Protein AF-A0A813QBN3-F1 (afdb_monomer)

Organism: NCBI:txid433720

Secondary structure (DSSP, 8-state):
--S-SS-------TT---HHHHHHHHHHHHHHHHHHHHHHHHHHTT-S-HHHHHHHHHHHHHHHHHHHHHHHHHHGGGTGGG-

pLDDT: mean 72.26, std 14.77, range [41.41, 91.56]

Radius of gyration: 18.42 Å; Cα contacts (8 Å, |Δi|>4): 21; chains: 1; bounding box: 38×35×46 Å

InterPro domains:
  IPR007262 Vps55/LEPROT [PF04133] (14-78)
  IPR007262 Vps55/LEPROT [PTHR12050] (14-78)

Mean predicted aligned error: 12.16 Å

Sequence (83 aa):
MIGRQCTSPSGYGMSDNSPCIDLMWFLTSAIVISAFGLPAVLYRAAIIKIGSMAFVMAANTLIFITVTIYFMTFDSDDSLLSI

Nearest PDB structures (foldseek):
  6o35-assembly1_B-2  TM=8.608E-01  e=1.248E+00  synthetic construct
  6o35-assembly1_A  TM=8.565E-01  e=2.190E+00  synthetic construct

Solvent-accessible surface area (backbone atoms only — not comparable to full-atom values): 5258 Å² total; per-residue (Å²): 137,90,90,78,82,91,77,72,93,74,72,98,60,102,83,68,89,50,74,66,59,57,47,52,55,48,51,52,52,53,52,52,54,51,67,55,49,57,58,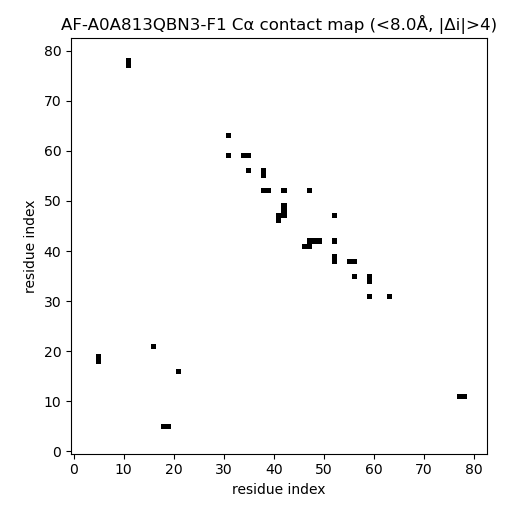56,53,42,47,76,67,66,78,52,60,69,70,63,50,51,51,53,53,50,52,53,52,50,55,56,49,54,53,50,49,48,52,55,60,64,58,44,65,72,62,65,78,75,115

Structure (mmCIF, N/CA/C/O backbone):
data_AF-A0A813QBN3-F1
#
_entry.id   AF-A0A813QBN3-F1
#
loop_
_atom_site.group_PDB
_atom_site.id
_atom_site.type_symbol
_atom_site.label_atom_id
_atom_site.label_alt_id
_atom_site.label_comp_id
_atom_site.label_asym_id
_atom_site.label_entity_id
_atom_site.label_seq_id
_atom_site.pdbx_PDB_ins_code
_atom_site.Cartn_x
_atom_site.Cartn_y
_atom_site.Cartn_z
_atom_site.occupancy
_atom_site.B_iso_or_equiv
_atom_site.auth_seq_id
_atom_site.auth_comp_id
_atom_site.auth_asym_id
_atom_site.auth_atom_id
_atom_site.pdbx_PDB_model_num
ATOM 1 N N . MET A 1 1 ? 0.609 -25.260 -25.935 1.00 48.72 1 MET A N 1
ATOM 2 C CA . MET A 1 1 ? 0.551 -23.780 -25.932 1.00 48.72 1 MET A CA 1
ATOM 3 C C . MET A 1 1 ? 0.400 -23.340 -24.485 1.00 48.72 1 MET A C 1
ATOM 5 O O . MET A 1 1 ? -0.263 -24.074 -23.770 1.00 48.72 1 MET A O 1
ATOM 9 N N . ILE A 1 2 ? 0.983 -22.197 -24.094 1.00 62.69 2 ILE A N 1
ATOM 10 C CA . ILE A 1 2 ? 1.064 -21.607 -22.732 1.00 62.69 2 ILE A CA 1
ATOM 11 C C . ILE A 1 2 ? 2.414 -21.882 -22.055 1.00 62.69 2 ILE A C 1
ATOM 13 O O . ILE A 1 2 ? 2.700 -23.006 -21.657 1.00 62.69 2 ILE A O 1
ATOM 17 N N . GLY A 1 3 ? 3.246 -20.840 -21.915 1.00 57.72 3 GLY A N 1
ATOM 18 C CA . GLY A 1 3 ? 4.321 -20.888 -20.923 1.00 57.72 3 GLY A CA 1
ATOM 19 C C . GLY A 1 3 ? 5.421 -19.825 -20.956 1.00 57.72 3 GLY A C 1
ATOM 20 O O . GLY A 1 3 ? 5.929 -19.516 -19.887 1.00 57.72 3 GLY A O 1
ATOM 21 N N . ARG A 1 4 ? 5.859 -19.276 -22.103 1.00 53.03 4 ARG A N 1
ATOM 22 C CA . ARG A 1 4 ? 7.136 -18.514 -22.118 1.00 53.03 4 ARG A CA 1
ATOM 23 C C . ARG A 1 4 ? 7.240 -17.349 -23.111 1.00 53.03 4 ARG A C 1
ATOM 25 O O . 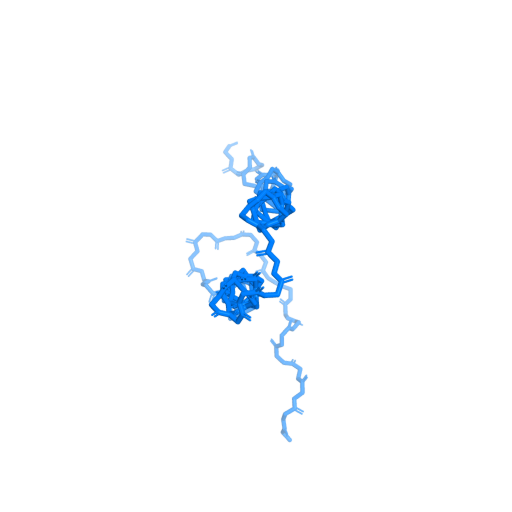ARG A 1 4 ? 8.203 -17.278 -23.860 1.00 53.03 4 ARG A O 1
ATOM 32 N N . GLN A 1 5 ? 6.298 -16.409 -23.101 1.00 53.47 5 GLN A N 1
ATOM 33 C CA . GLN A 1 5 ? 6.484 -15.134 -23.825 1.00 53.47 5 GLN 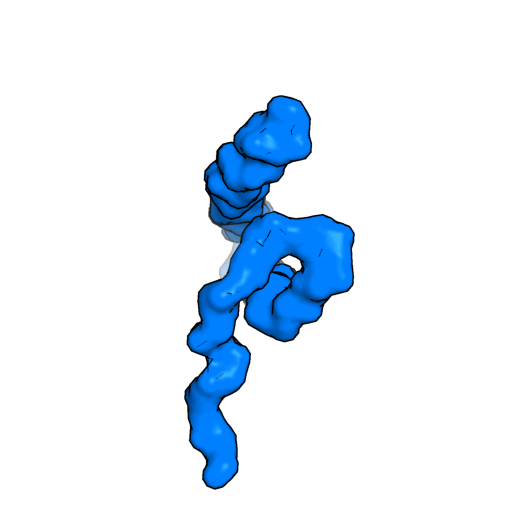A CA 1
ATOM 34 C C . GLN A 1 5 ? 6.957 -13.971 -22.937 1.00 53.47 5 GLN A C 1
ATOM 36 O O . GLN A 1 5 ? 7.275 -12.911 -23.453 1.00 53.47 5 GLN A O 1
ATOM 41 N N . CYS A 1 6 ? 7.106 -14.167 -21.625 1.00 53.03 6 CYS A N 1
ATOM 42 C CA . CYS A 1 6 ? 7.523 -13.098 -20.707 1.00 53.03 6 CYS A CA 1
ATOM 43 C C . CYS A 1 6 ? 9.052 -12.982 -20.518 1.00 53.03 6 CYS A C 1
ATOM 45 O O . CYS A 1 6 ? 9.503 -12.344 -19.576 1.00 53.03 6 CYS A O 1
ATOM 47 N N . THR A 1 7 ? 9.866 -13.618 -21.369 1.00 55.69 7 THR A N 1
ATOM 48 C CA . THR A 1 7 ? 11.337 -13.505 -21.330 1.00 55.69 7 THR A CA 1
ATOM 49 C C . THR A 1 7 ? 11.893 -13.381 -22.751 1.00 55.69 7 THR A C 1
ATOM 51 O O . THR A 1 7 ? 12.532 -14.281 -23.281 1.00 55.69 7 THR A O 1
ATOM 54 N N . SER A 1 8 ? 11.577 -12.275 -23.426 1.00 49.94 8 SER A N 1
ATOM 55 C CA . SER A 1 8 ? 12.336 -11.867 -24.615 1.00 49.94 8 SER A CA 1
ATOM 56 C C . SER A 1 8 ? 13.206 -10.668 -24.231 1.00 49.94 8 SER A C 1
ATOM 58 O O . SER A 1 8 ? 12.667 -9.710 -23.676 1.00 49.94 8 SER A O 1
ATOM 60 N N . PRO A 1 9 ? 14.531 -10.718 -24.456 1.00 57.47 9 PRO A N 1
ATOM 61 C CA . PRO A 1 9 ? 15.428 -9.616 -24.160 1.00 57.47 9 PRO A CA 1
ATOM 62 C C . PRO A 1 9 ? 15.404 -8.655 -25.348 1.00 57.47 9 PRO A C 1
ATOM 64 O O . PRO A 1 9 ? 15.931 -8.972 -26.412 1.00 57.47 9 PRO A O 1
ATOM 67 N N . SER A 1 10 ? 14.794 -7.486 -25.203 1.00 47.78 10 SER A N 1
ATOM 68 C CA . SER A 1 10 ? 14.941 -6.439 -26.213 1.00 47.78 10 SER A CA 1
ATOM 69 C C . SER A 1 10 ? 14.729 -5.064 -25.606 1.00 47.78 10 SER A C 1
ATOM 71 O O . SER A 1 10 ? 13.600 -4.615 -25.470 1.00 47.78 10 SER A O 1
ATOM 73 N N . GLY A 1 11 ? 15.862 -4.434 -25.294 1.00 43.16 11 GLY A N 1
ATOM 74 C CA . GLY A 1 11 ? 16.114 -3.031 -25.598 1.00 43.16 11 GLY A CA 1
ATOM 75 C C . GLY A 1 11 ? 15.329 -2.000 -24.800 1.00 43.16 11 GLY A C 1
ATOM 76 O O . GLY A 1 11 ? 14.167 -1.734 -25.079 1.00 43.16 11 GLY A O 1
ATOM 77 N N . TYR A 1 12 ? 16.052 -1.316 -23.917 1.00 54.16 12 TYR A N 1
ATOM 78 C CA . TYR A 1 12 ? 15.813 0.081 -23.572 1.00 54.16 12 TYR A CA 1
ATOM 79 C C . TYR A 1 12 ? 15.494 0.899 -24.837 1.00 54.16 12 TYR A C 1
ATOM 81 O O . TYR A 1 12 ? 16.364 1.132 -25.674 1.00 54.16 12 TYR A O 1
ATOM 89 N N . GLY A 1 13 ? 14.226 1.279 -25.011 1.00 41.41 13 GLY A N 1
ATOM 90 C CA . GLY A 1 13 ? 13.745 2.007 -26.182 1.00 41.41 13 GLY A CA 1
ATOM 91 C C . GLY A 1 13 ? 12.304 2.481 -25.992 1.00 41.41 13 GLY A C 1
ATOM 92 O O . GLY A 1 13 ? 11.377 1.686 -25.890 1.00 41.41 13 GLY A O 1
ATOM 93 N N . MET A 1 14 ? 12.136 3.799 -25.950 1.00 49.62 14 MET A N 1
ATOM 94 C CA . MET A 1 14 ? 10.958 4.599 -25.579 1.00 49.62 14 MET A CA 1
ATOM 95 C C . MET A 1 14 ? 9.674 4.411 -26.442 1.00 49.62 14 MET A C 1
ATOM 97 O O . MET A 1 14 ? 9.004 5.402 -26.730 1.00 49.62 14 MET A O 1
ATOM 101 N N . SER A 1 15 ? 9.290 3.213 -26.919 1.00 48.66 15 SER A N 1
ATOM 102 C CA . SER A 1 15 ? 8.054 3.038 -27.733 1.00 48.66 15 SER A CA 1
ATOM 103 C C . SER A 1 15 ? 7.393 1.642 -27.789 1.00 48.66 15 SER A C 1
ATOM 105 O O . SER A 1 15 ? 6.478 1.465 -28.588 1.00 48.66 15 SER A O 1
ATOM 107 N N . ASP A 1 16 ? 7.741 0.674 -26.935 1.00 47.53 16 ASP A N 1
ATOM 108 C CA . ASP A 1 16 ? 7.032 -0.622 -26.866 1.00 47.53 16 ASP A CA 1
ATOM 109 C C . ASP A 1 16 ? 6.700 -0.949 -25.394 1.00 47.53 16 ASP A C 1
ATOM 111 O O . ASP A 1 16 ? 7.570 -1.357 -24.623 1.00 47.53 16 ASP A O 1
ATOM 115 N N . ASN A 1 17 ? 5.461 -0.690 -24.950 1.00 51.22 17 ASN A N 1
ATOM 116 C CA . ASN A 1 17 ? 5.026 -1.023 -23.584 1.00 51.22 17 ASN A CA 1
ATOM 117 C C . ASN A 1 17 ? 4.970 -2.547 -23.448 1.00 51.22 17 ASN A C 1
ATOM 119 O O . ASN A 1 17 ? 3.997 -3.197 -23.835 1.00 51.22 17 ASN A O 1
ATOM 123 N N . SER A 1 18 ? 6.058 -3.133 -22.951 1.00 60.22 18 SER A N 1
ATOM 124 C CA . SER A 1 18 ? 6.137 -4.573 -22.757 1.00 60.22 18 SER A CA 1
ATOM 125 C C . SER A 1 18 ? 5.090 -5.017 -21.719 1.00 60.22 18 SER A C 1
ATOM 127 O O . SER A 1 18 ? 5.021 -4.456 -20.628 1.00 60.22 18 SER A O 1
ATOM 129 N N . PRO A 1 19 ? 4.296 -6.070 -21.975 1.00 67.81 19 PRO A N 1
ATOM 130 C CA . PRO A 1 19 ? 3.232 -6.502 -21.058 1.00 67.81 19 PRO A CA 1
ATOM 131 C C . PRO A 1 19 ? 3.747 -6.890 -19.659 1.00 67.81 19 PRO A C 1
ATOM 133 O O . PRO A 1 19 ? 2.973 -6.975 -18.708 1.00 67.81 19 PRO A O 1
ATOM 136 N N . CYS A 1 20 ? 5.055 -7.124 -19.516 1.00 69.88 20 CYS A N 1
ATOM 137 C CA . CYS A 1 20 ? 5.708 -7.329 -18.229 1.00 69.88 20 CYS A CA 1
ATOM 138 C C . CYS A 1 20 ? 5.788 -6.054 -17.379 1.00 69.88 20 CYS A C 1
ATOM 140 O O . CYS A 1 20 ? 5.553 -6.154 -16.175 1.00 69.88 20 CYS A O 1
ATOM 142 N N . ILE A 1 21 ? 6.084 -4.886 -17.965 1.00 72.38 21 ILE A N 1
ATOM 143 C CA . ILE A 1 21 ? 6.196 -3.632 -17.202 1.00 72.38 21 ILE A CA 1
ATOM 144 C C . ILE A 1 21 ? 4.817 -3.183 -16.702 1.00 72.38 21 ILE A C 1
ATOM 146 O O . ILE A 1 21 ? 4.655 -2.858 -15.525 1.00 72.38 21 ILE A O 1
ATOM 150 N N . ASP A 1 22 ? 3.794 -3.286 -17.555 1.00 79.19 22 ASP A N 1
ATOM 151 C CA . ASP A 1 22 ? 2.413 -2.946 -17.199 1.00 79.19 22 ASP A CA 1
ATOM 152 C C . ASP A 1 22 ? 1.877 -3.867 -16.091 1.00 79.19 22 ASP A C 1
ATOM 154 O O . ASP A 1 22 ? 1.188 -3.421 -15.169 1.00 79.19 22 ASP A O 1
ATOM 158 N N . LEU A 1 23 ? 2.253 -5.153 -16.118 1.00 81.88 23 LEU A N 1
ATOM 159 C CA . LEU A 1 23 ? 1.906 -6.108 -15.066 1.00 81.88 23 LEU A CA 1
ATOM 160 C C . LEU A 1 23 ? 2.589 -5.778 -13.731 1.00 81.88 23 LEU A C 1
ATOM 162 O O . LEU A 1 23 ? 1.959 -5.920 -12.684 1.00 81.88 23 LEU A O 1
ATOM 166 N N . MET A 1 24 ? 3.852 -5.343 -13.741 1.00 79.38 24 MET A N 1
ATOM 167 C CA . MET A 1 24 ? 4.580 -4.966 -12.521 1.00 79.38 24 MET A CA 1
ATOM 168 C C . MET A 1 24 ? 3.946 -3.745 -11.846 1.00 79.38 24 MET A C 1
ATOM 170 O O . MET A 1 24 ? 3.758 -3.745 -10.624 1.00 79.38 24 MET A O 1
ATOM 174 N N . TRP A 1 25 ? 3.532 -2.746 -12.629 1.00 79.06 25 TRP A N 1
ATOM 175 C CA . TRP A 1 25 ? 2.789 -1.591 -12.122 1.00 79.06 25 TRP A CA 1
ATOM 176 C C . TRP A 1 25 ? 1.411 -1.978 -11.584 1.00 79.06 25 TRP A C 1
ATOM 178 O O . TRP A 1 25 ? 1.036 -1.569 -10.480 1.00 79.06 25 TRP A O 1
ATOM 188 N N . PHE A 1 26 ? 0.682 -2.834 -12.306 1.00 85.56 26 PHE A N 1
ATOM 189 C CA . PHE A 1 26 ? -0.613 -3.334 -11.854 1.00 85.56 26 PHE A CA 1
ATOM 190 C C . PHE A 1 26 ? -0.496 -4.115 -10.542 1.00 85.56 26 PHE A C 1
ATOM 192 O O . PHE A 1 26 ? -1.219 -3.835 -9.586 1.00 85.56 26 PHE A O 1
ATOM 199 N N . LEU A 1 27 ? 0.459 -5.040 -10.453 1.00 86.06 27 LEU A N 1
ATOM 200 C CA . LEU A 1 27 ? 0.697 -5.845 -9.260 1.00 86.06 27 LEU A CA 1
ATOM 201 C C . LEU A 1 27 ? 1.079 -4.973 -8.060 1.00 86.06 27 LEU A C 1
ATOM 203 O O . LEU A 1 27 ? 0.529 -5.156 -6.976 1.00 86.06 27 LEU A O 1
ATOM 207 N N . THR A 1 28 ? 1.960 -3.989 -8.253 1.00 85.62 28 THR A N 1
ATOM 208 C CA . THR A 1 28 ? 2.352 -3.054 -7.188 1.00 85.62 28 THR A CA 1
ATOM 209 C C . THR A 1 28 ? 1.135 -2.288 -6.673 1.00 85.62 28 THR A C 1
ATOM 211 O O . THR A 1 28 ? 0.897 -2.252 -5.466 1.00 85.62 28 THR A O 1
ATOM 214 N N . SER A 1 29 ? 0.291 -1.769 -7.571 1.00 87.12 29 SER A N 1
ATOM 215 C CA . SER A 1 29 ? -0.942 -1.069 -7.186 1.00 87.12 29 SER A CA 1
ATOM 216 C C . SER A 1 29 ? -1.960 -1.981 -6.480 1.00 87.12 29 SER A C 1
ATOM 218 O O . SER A 1 29 ? -2.577 -1.573 -5.495 1.00 87.12 29 SER A O 1
ATOM 220 N N . ALA A 1 30 ? -2.089 -3.244 -6.900 1.00 88.00 30 ALA A N 1
ATOM 221 C CA . ALA A 1 30 ? -2.981 -4.220 -6.277 1.00 88.00 30 ALA A CA 1
ATOM 222 C C . ALA A 1 30 ? -2.530 -4.596 -4.854 1.00 88.00 30 ALA A C 1
ATOM 224 O O . ALA A 1 30 ? -3.360 -4.725 -3.946 1.00 88.00 30 ALA A O 1
ATOM 225 N N . ILE A 1 31 ? -1.217 -4.728 -4.635 1.00 86.69 31 ILE A N 1
ATOM 226 C CA . ILE A 1 31 ? -0.639 -4.990 -3.310 1.00 86.69 31 ILE A CA 1
ATOM 227 C C . ILE A 1 31 ? -0.828 -3.768 -2.398 1.00 86.69 31 ILE A C 1
ATOM 229 O O . ILE A 1 31 ? -1.246 -3.935 -1.251 1.00 86.69 31 ILE A O 1
ATOM 233 N N . VAL A 1 32 ? -0.610 -2.550 -2.914 1.00 86.81 32 VAL A N 1
ATOM 234 C CA . VAL A 1 32 ? -0.881 -1.287 -2.204 1.00 86.81 32 VAL A CA 1
ATOM 235 C C . VAL A 1 32 ? -2.330 -1.275 -1.712 1.00 86.81 32 VAL A C 1
ATOM 237 O O . VAL A 1 32 ? -2.572 -1.207 -0.509 1.00 86.81 32 VAL A O 1
ATOM 240 N N . ILE A 1 33 ? -3.302 -1.443 -2.613 1.00 87.19 33 ILE A N 1
ATOM 241 C CA . ILE A 1 33 ? -4.737 -1.410 -2.283 1.00 87.19 33 ILE A CA 1
ATOM 242 C C . ILE A 1 33 ? -5.102 -2.469 -1.227 1.00 87.19 33 ILE A C 1
ATOM 244 O O . ILE A 1 33 ? -5.852 -2.187 -0.290 1.00 87.19 33 ILE A O 1
ATOM 248 N N . SER A 1 34 ? -4.524 -3.668 -1.323 1.00 86.75 34 SER A N 1
ATOM 249 C CA . SER A 1 34 ? -4.771 -4.765 -0.376 1.00 86.75 34 SER A CA 1
ATOM 250 C C . SER A 1 34 ? -4.244 -4.460 1.032 1.00 86.75 34 SER A C 1
ATOM 252 O O . SER A 1 34 ? -4.913 -4.746 2.029 1.00 86.75 34 SER A O 1
ATOM 254 N N . ALA A 1 35 ? -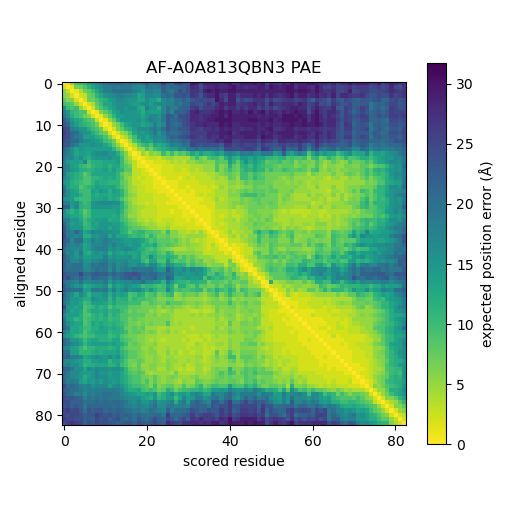3.075 -3.823 1.126 1.00 84.38 35 ALA A N 1
ATOM 255 C CA . ALA A 1 35 ? -2.456 -3.436 2.390 1.00 84.38 35 ALA A CA 1
ATOM 256 C C . ALA A 1 35 ? -3.234 -2.327 3.128 1.00 84.38 35 ALA A C 1
ATOM 258 O O . ALA A 1 35 ? -3.181 -2.254 4.358 1.00 84.38 35 ALA A O 1
ATOM 259 N N . PHE A 1 36 ? -3.987 -1.490 2.405 1.00 82.44 36 PHE A N 1
ATOM 260 C CA . PHE A 1 36 ? -4.890 -0.490 2.992 1.00 82.44 36 PHE A CA 1
ATOM 261 C C . PHE A 1 36 ? -6.274 -1.055 3.347 1.00 82.44 36 PHE A C 1
ATOM 263 O O . PHE A 1 36 ? -6.910 -0.575 4.288 1.00 82.44 36 PHE A O 1
ATOM 270 N N . GLY A 1 37 ? -6.730 -2.101 2.651 1.00 79.75 37 GLY A N 1
ATOM 271 C CA . GLY A 1 37 ? -8.041 -2.714 2.881 1.00 79.75 37 GLY A CA 1
ATOM 272 C C . GLY A 1 37 ? -8.176 -3.390 4.249 1.00 79.75 37 GLY A C 1
ATOM 273 O O . GLY A 1 37 ? -9.159 -3.173 4.958 1.00 79.75 37 GLY A O 1
ATOM 274 N N . LEU A 1 38 ? -7.178 -4.174 4.664 1.00 77.00 38 LEU A N 1
ATOM 275 C CA . LEU A 1 38 ? -7.251 -4.959 5.906 1.00 77.00 38 LEU A CA 1
ATOM 276 C C . LEU A 1 38 ? -7.301 -4.089 7.187 1.00 77.00 38 LEU A C 1
ATOM 278 O O . LEU A 1 38 ? -8.166 -4.326 8.037 1.00 77.00 38 LEU A O 1
ATOM 282 N N . PRO A 1 39 ? -6.455 -3.051 7.349 1.00 76.94 39 PRO A N 1
ATOM 283 C CA . PRO A 1 39 ? -6.476 -2.200 8.542 1.00 76.94 39 PRO A CA 1
ATOM 284 C C . PRO A 1 39 ? -7.727 -1.314 8.613 1.00 76.94 39 PRO A C 1
ATOM 286 O O . PRO A 1 39 ? -8.232 -1.050 9.705 1.00 76.94 39 PRO A O 1
ATOM 289 N N . ALA A 1 40 ? -8.272 -0.904 7.460 1.00 76.50 40 ALA A N 1
ATOM 290 C CA . ALA A 1 40 ? -9.532 -0.164 7.379 1.00 76.50 40 ALA A CA 1
ATOM 291 C C . ALA A 1 40 ? -10.729 -0.985 7.893 1.00 76.50 40 ALA A C 1
ATOM 293 O O . ALA A 1 40 ? -11.587 -0.459 8.607 1.00 76.50 40 ALA A O 1
ATOM 294 N N . VAL A 1 41 ? -10.772 -2.286 7.586 1.00 76.19 41 VAL A N 1
ATOM 295 C CA . VAL A 1 41 ? -11.834 -3.193 8.055 1.00 76.19 41 VAL A CA 1
ATOM 296 C C . VAL A 1 41 ? -11.710 -3.477 9.557 1.00 76.19 41 VAL A C 1
ATOM 298 O O . VAL A 1 41 ? -12.712 -3.451 10.272 1.00 76.19 41 VAL A O 1
ATOM 301 N N . LEU A 1 42 ? -10.490 -3.672 10.066 1.00 70.38 42 LEU A N 1
ATOM 302 C CA . LEU A 1 42 ? -10.237 -3.900 11.496 1.00 70.38 42 LEU A CA 1
ATOM 303 C C . LEU A 1 42 ? -10.602 -2.695 12.378 1.00 70.38 42 LEU A C 1
ATOM 305 O O . LEU A 1 42 ? -11.068 -2.885 13.503 1.00 70.38 42 LEU A O 1
ATOM 309 N N . TYR A 1 43 ? -10.450 -1.466 11.869 1.00 71.81 43 TYR A N 1
ATOM 310 C CA . TYR A 1 43 ? -10.917 -0.262 12.564 1.00 71.81 43 TYR A CA 1
ATOM 311 C C . TYR A 1 43 ? -12.445 -0.212 12.671 1.00 71.81 43 TYR A C 1
ATOM 313 O O . TYR A 1 43 ? -12.974 0.077 13.744 1.00 71.81 43 TYR A O 1
ATOM 321 N N . ARG A 1 44 ? -13.171 -0.577 11.602 1.00 71.12 44 ARG A N 1
ATOM 322 C CA . ARG A 1 44 ? -14.639 -0.715 11.665 1.00 71.12 44 ARG A CA 1
ATOM 323 C C . ARG A 1 44 ? -15.095 -1.785 12.653 1.00 71.12 44 ARG A C 1
ATOM 325 O O . ARG A 1 44 ? -16.157 -1.632 13.243 1.00 71.12 44 ARG A O 1
ATOM 332 N N . ALA A 1 45 ? -14.313 -2.845 12.837 1.00 77.50 45 ALA A N 1
ATOM 333 C CA . ALA A 1 45 ? -14.608 -3.904 13.796 1.00 77.50 45 ALA A CA 1
ATOM 334 C C . ALA A 1 45 ? -14.304 -3.515 15.262 1.00 77.50 45 ALA A C 1
ATOM 336 O O . ALA A 1 45 ? -14.473 -4.344 16.151 1.00 77.50 45 ALA A O 1
ATOM 337 N N . ALA A 1 46 ? -13.855 -2.277 15.528 1.00 66.50 46 ALA A N 1
ATOM 338 C CA . ALA A 1 46 ? -13.521 -1.745 16.856 1.00 66.50 46 ALA A CA 1
ATOM 339 C C . ALA A 1 46 ? -12.480 -2.567 17.651 1.00 66.50 46 ALA A C 1
ATOM 341 O O . ALA A 1 46 ? -12.344 -2.399 18.862 1.00 66.50 46 ALA A O 1
ATOM 342 N N . ILE A 1 47 ? -11.704 -3.420 16.972 1.00 69.25 47 ILE A N 1
ATOM 343 C CA . ILE A 1 47 ? -10.695 -4.297 17.589 1.00 69.25 47 ILE A CA 1
ATOM 344 C C . ILE A 1 47 ? -9.440 -3.505 18.002 1.00 69.25 47 ILE A C 1
ATOM 346 O O . ILE A 1 47 ? -8.693 -3.922 18.884 1.00 69.25 47 ILE A O 1
ATOM 350 N N . ILE A 1 48 ? -9.185 -2.357 17.360 1.00 66.06 48 ILE A N 1
ATOM 3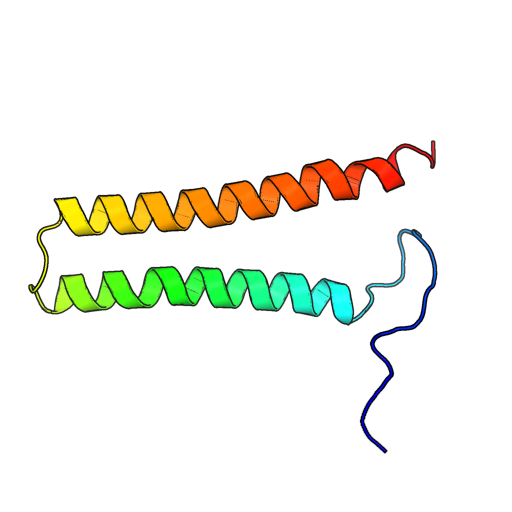51 C CA . ILE A 1 48 ? -7.908 -1.637 17.421 1.00 66.06 48 ILE A CA 1
ATOM 352 C C . ILE A 1 48 ? -8.148 -0.124 17.603 1.00 66.06 48 ILE A C 1
ATOM 354 O O . ILE A 1 48 ? -8.952 0.477 16.892 1.00 66.06 48 ILE A O 1
ATOM 358 N N . LYS A 1 49 ? -7.424 0.521 18.534 1.00 77.44 49 LYS A N 1
ATOM 359 C CA . LYS A 1 49 ? -7.440 1.989 18.719 1.00 77.44 49 LYS A CA 1
ATOM 360 C C . LYS A 1 49 ? -6.852 2.711 17.500 1.00 77.44 49 LYS A C 1
ATOM 362 O O . LYS A 1 49 ? -5.952 2.204 16.832 1.00 77.44 49 LYS A O 1
ATOM 367 N N . ILE A 1 50 ? -7.284 3.953 17.274 1.00 78.69 50 ILE A N 1
ATOM 368 C CA . ILE A 1 50 ? -6.849 4.760 16.120 1.00 78.69 50 ILE A CA 1
ATOM 369 C C . ILE A 1 50 ? -5.325 4.967 16.048 1.00 78.69 50 ILE A C 1
ATOM 371 O O . ILE A 1 50 ? -4.775 5.073 14.957 1.00 78.69 50 ILE A O 1
ATOM 375 N N . GLY A 1 51 ? -4.626 4.940 17.190 1.00 78.88 51 GLY A N 1
ATOM 376 C CA . GLY A 1 51 ? -3.166 5.086 17.247 1.00 78.88 51 GLY A CA 1
ATOM 377 C C . GLY A 1 51 ? -2.408 3.959 16.537 1.00 78.88 51 GLY A C 1
ATOM 378 O O . GLY A 1 51 ? -1.510 4.218 15.742 1.00 78.88 51 GLY A O 1
ATOM 379 N N . SER A 1 52 ? -2.803 2.705 16.755 1.00 80.94 52 SER A N 1
ATOM 380 C CA . SER A 1 52 ? -2.207 1.546 16.074 1.00 80.94 52 SER A CA 1
ATOM 381 C C . SER A 1 52 ? -2.637 1.443 14.613 1.00 80.94 52 SER A C 1
ATOM 383 O O . SER A 1 52 ? -1.845 1.023 13.776 1.00 80.94 52 SER A O 1
ATOM 385 N N . MET A 1 53 ? -3.853 1.888 14.278 1.00 81.62 53 MET A N 1
ATOM 386 C CA . MET A 1 53 ? -4.285 1.981 12.882 1.00 81.62 53 MET A CA 1
ATOM 387 C C . MET A 1 53 ? -3.415 2.976 12.101 1.00 81.62 53 MET A C 1
ATOM 389 O O . MET A 1 53 ? -2.935 2.650 11.018 1.00 81.62 53 MET A O 1
ATOM 393 N N . ALA A 1 54 ? -3.170 4.162 12.666 1.00 82.12 54 ALA A N 1
ATOM 394 C CA . ALA A 1 54 ? -2.372 5.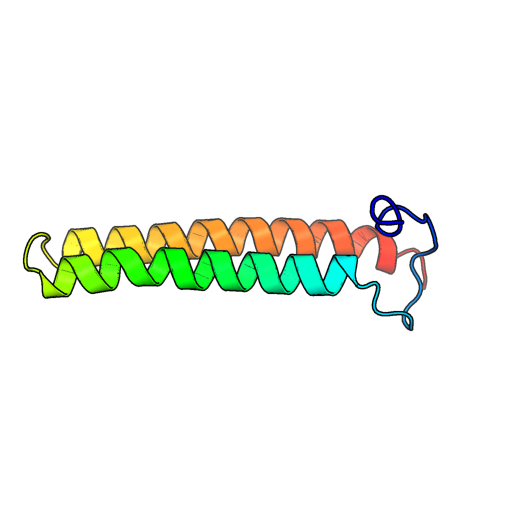201 12.022 1.00 82.12 54 ALA A CA 1
ATOM 395 C C . ALA A 1 54 ? -0.927 4.746 11.769 1.00 82.12 54 ALA A C 1
ATOM 397 O O . ALA A 1 54 ? -0.390 4.994 10.691 1.00 82.12 54 ALA A O 1
ATOM 398 N N . PHE A 1 55 ? -0.320 4.025 12.718 1.00 82.56 55 PHE A N 1
ATOM 399 C CA . PHE A 1 55 ? 1.041 3.515 12.552 1.00 82.56 55 PHE A CA 1
ATOM 400 C C . PHE A 1 55 ? 1.138 2.446 11.454 1.00 82.56 55 PHE A C 1
ATOM 402 O O . PHE A 1 55 ? 2.070 2.476 10.658 1.00 82.56 55 PHE A O 1
ATOM 409 N N . VAL A 1 56 ? 0.153 1.544 11.350 1.00 87.38 56 VAL A N 1
ATOM 410 C CA . VAL A 1 56 ? 0.112 0.522 10.285 1.00 87.38 56 VAL A CA 1
ATOM 411 C C . VAL A 1 56 ? -0.104 1.157 8.910 1.00 87.38 56 VAL A C 1
ATOM 413 O O . VAL A 1 56 ? 0.545 0.758 7.946 1.00 87.38 56 VAL A O 1
ATOM 416 N N . MET A 1 57 ? -0.958 2.181 8.811 1.00 85.56 57 MET A N 1
ATOM 417 C CA . MET A 1 57 ? -1.133 2.936 7.565 1.00 85.56 57 MET A CA 1
ATOM 418 C C . MET A 1 57 ? 0.156 3.657 7.159 1.00 85.56 57 MET A C 1
ATOM 420 O O . MET A 1 57 ? 0.555 3.587 6.000 1.00 85.56 57 MET A O 1
ATOM 424 N N . ALA A 1 58 ? 0.838 4.302 8.110 1.00 88.94 58 ALA A N 1
ATOM 425 C CA . ALA A 1 58 ? 2.103 4.984 7.855 1.00 88.94 58 ALA A CA 1
ATOM 426 C C . ALA A 1 58 ? 3.217 4.007 7.444 1.00 88.94 58 ALA A C 1
ATOM 428 O O . ALA A 1 58 ? 3.927 4.269 6.476 1.00 88.94 58 ALA A O 1
ATOM 429 N N . ALA A 1 59 ? 3.341 2.868 8.134 1.00 88.94 59 ALA A N 1
ATOM 430 C CA . ALA A 1 59 ? 4.334 1.841 7.830 1.00 88.94 59 ALA A CA 1
A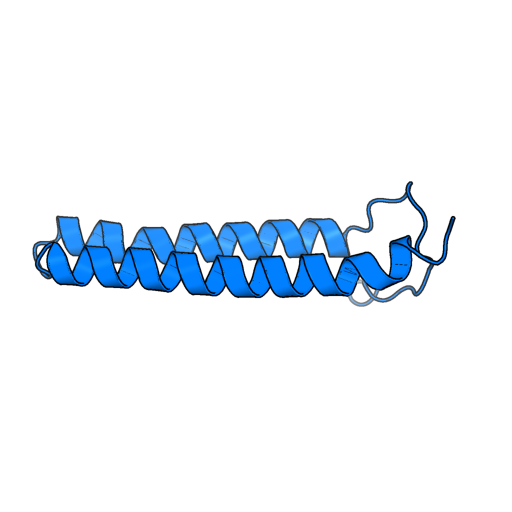TOM 431 C C . ALA A 1 59 ? 4.108 1.215 6.446 1.00 88.94 59 ALA A C 1
ATOM 433 O O . ALA A 1 59 ? 5.059 1.098 5.675 1.00 88.94 59 ALA A O 1
ATOM 434 N N . ASN A 1 60 ? 2.857 0.886 6.097 1.00 88.75 60 ASN A N 1
ATOM 435 C CA . ASN A 1 60 ? 2.530 0.375 4.765 1.00 88.75 60 ASN A CA 1
ATOM 436 C C . ASN A 1 60 ? 2.885 1.404 3.684 1.00 88.75 60 ASN A C 1
ATOM 438 O O . ASN A 1 60 ? 3.588 1.057 2.740 1.00 88.75 60 ASN A O 1
ATOM 442 N N . THR A 1 61 ?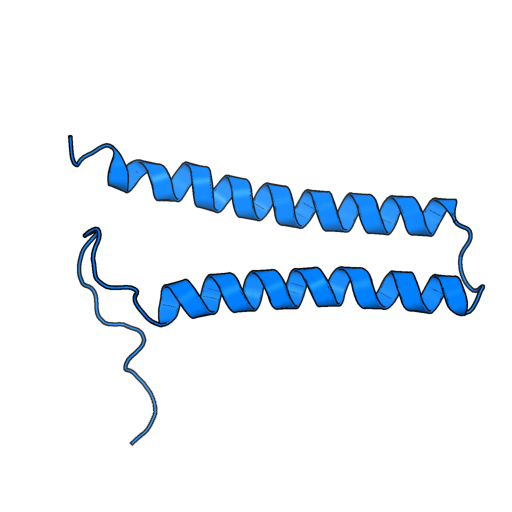 2.503 2.676 3.851 1.00 88.06 61 THR A N 1
ATOM 443 C CA . THR A 1 61 ? 2.880 3.757 2.921 1.00 88.06 61 THR A CA 1
ATOM 444 C C . THR A 1 61 ? 4.395 3.861 2.736 1.00 88.06 61 THR A C 1
ATOM 446 O O . THR A 1 61 ? 4.872 3.924 1.605 1.00 88.06 61 THR A O 1
ATOM 449 N N . LEU A 1 62 ? 5.164 3.849 3.828 1.00 91.31 62 LEU A N 1
ATOM 450 C CA . LEU A 1 62 ? 6.620 3.997 3.784 1.00 91.31 62 LEU A CA 1
ATOM 451 C C . LEU A 1 62 ? 7.294 2.870 2.995 1.00 91.31 62 LEU A C 1
ATOM 453 O O . LEU A 1 62 ? 8.144 3.143 2.151 1.00 91.31 62 LEU A O 1
ATOM 457 N N . ILE A 1 63 ? 6.888 1.620 3.223 1.00 91.12 63 ILE A N 1
ATOM 458 C CA . ILE A 1 63 ? 7.474 0.459 2.542 1.00 91.12 63 ILE A CA 1
ATOM 459 C C . ILE A 1 63 ? 7.233 0.551 1.029 1.00 91.12 63 ILE A C 1
ATOM 461 O O . ILE A 1 63 ? 8.183 0.435 0.254 1.00 91.12 63 ILE A O 1
ATOM 465 N N . PHE A 1 64 ? 6.006 0.858 0.591 1.00 86.50 64 PHE A N 1
ATOM 466 C CA . PHE A 1 64 ? 5.712 1.018 -0.840 1.00 86.50 64 PHE A CA 1
ATOM 467 C C . PHE A 1 64 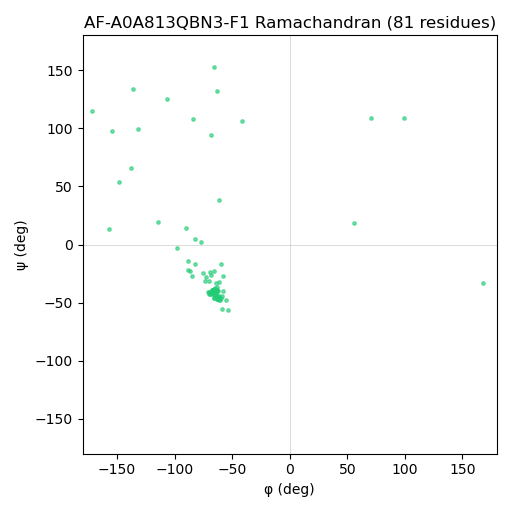? 6.472 2.182 -1.480 1.00 86.50 64 PHE A C 1
ATOM 469 O O . PHE A 1 64 ? 6.965 2.045 -2.600 1.00 86.50 64 PHE A O 1
ATOM 476 N N . ILE A 1 65 ? 6.618 3.304 -0.769 1.00 90.50 65 ILE A N 1
ATOM 477 C CA . ILE A 1 65 ? 7.399 4.449 -1.248 1.00 90.50 65 ILE A CA 1
ATOM 478 C C . ILE A 1 65 ? 8.866 4.057 -1.422 1.00 90.50 65 ILE A C 1
ATOM 480 O O . ILE A 1 65 ? 9.439 4.327 -2.471 1.00 90.50 65 ILE A O 1
ATOM 484 N N . THR A 1 66 ? 9.471 3.382 -0.442 1.00 91.56 66 THR A N 1
ATOM 485 C CA . THR A 1 66 ? 10.890 2.998 -0.531 1.00 91.56 66 THR A CA 1
ATOM 486 C C . THR A 1 66 ? 11.169 2.037 -1.684 1.00 91.56 66 THR A C 1
ATOM 488 O O . THR A 1 66 ? 12.161 2.208 -2.387 1.00 91.56 66 THR A O 1
ATOM 491 N N . VAL A 1 67 ? 10.269 1.086 -1.943 1.00 88.94 67 VAL A N 1
ATOM 492 C CA . VAL A 1 67 ? 10.384 0.168 -3.084 1.00 88.94 67 VAL A CA 1
ATOM 493 C C . VAL A 1 67 ? 10.202 0.911 -4.413 1.00 88.94 67 VAL A C 1
ATOM 495 O O . VAL A 1 67 ? 10.970 0.691 -5.344 1.00 88.94 67 VAL A O 1
ATOM 498 N N . THR A 1 68 ? 9.248 1.844 -4.494 1.00 85.69 68 THR A N 1
ATOM 499 C CA . THR A 1 68 ? 9.025 2.660 -5.704 1.00 85.69 68 THR A CA 1
ATOM 500 C C . THR A 1 68 ? 10.210 3.587 -5.989 1.00 85.69 68 THR A C 1
ATOM 502 O O . THR A 1 68 ? 10.630 3.704 -7.133 1.00 85.69 68 THR A O 1
ATOM 505 N N . ILE A 1 69 ? 10.792 4.207 -4.957 1.00 88.06 69 ILE A N 1
ATOM 506 C CA . ILE A 1 69 ? 11.985 5.060 -5.078 1.00 88.06 69 ILE A CA 1
ATOM 507 C C . ILE A 1 69 ? 13.206 4.242 -5.498 1.00 88.06 69 ILE A C 1
ATOM 509 O O . ILE A 1 69 ? 14.002 4.730 -6.297 1.00 88.06 69 ILE A O 1
ATOM 513 N N . TYR A 1 70 ? 13.355 3.017 -4.982 1.00 87.06 70 TYR A N 1
ATOM 514 C CA . TYR A 1 70 ? 14.419 2.109 -5.403 1.00 87.06 70 TYR A CA 1
ATOM 515 C C . TYR A 1 70 ? 14.304 1.837 -6.903 1.00 87.06 70 TYR A C 1
ATOM 517 O O . TYR A 1 70 ? 15.226 2.151 -7.648 1.00 87.06 70 TYR A O 1
ATOM 525 N N . PHE A 1 71 ? 13.145 1.359 -7.365 1.00 79.69 71 PHE A N 1
ATOM 526 C CA . PHE A 1 71 ? 12.946 1.125 -8.793 1.00 79.69 71 PHE A CA 1
ATOM 527 C C . PHE A 1 71 ? 13.137 2.399 -9.612 1.00 79.69 71 PHE A C 1
ATOM 529 O O . PHE A 1 71 ? 13.872 2.362 -10.577 1.00 79.69 71 PHE A O 1
ATOM 536 N N . MET A 1 72 ? 12.595 3.543 -9.195 1.00 80.88 72 MET A N 1
ATOM 537 C CA . MET A 1 72 ? 12.741 4.798 -9.937 1.00 80.88 72 MET A CA 1
ATOM 538 C C . MET A 1 72 ? 14.195 5.284 -10.028 1.00 80.88 72 MET A C 1
ATOM 540 O O . MET A 1 72 ? 14.621 5.736 -11.085 1.00 80.88 72 MET A O 1
ATOM 544 N N . THR A 1 73 ? 14.963 5.203 -8.939 1.00 82.75 73 THR A N 1
ATOM 545 C CA . THR A 1 73 ? 16.366 5.652 -8.918 1.00 82.75 73 THR A CA 1
ATOM 546 C C . THR A 1 73 ? 17.252 4.741 -9.764 1.00 82.75 73 THR A C 1
ATOM 548 O O . THR A 1 73 ? 18.072 5.247 -10.518 1.00 82.75 73 THR A O 1
ATOM 551 N N . PHE A 1 74 ? 17.066 3.420 -9.670 1.00 73.00 74 PHE A N 1
ATOM 552 C CA . PHE A 1 74 ? 17.922 2.439 -10.349 1.00 73.00 74 PHE A CA 1
ATOM 553 C C . PHE A 1 74 ? 17.473 2.090 -11.778 1.00 73.00 74 PHE A C 1
ATOM 555 O O . PHE A 1 74 ? 18.298 1.662 -12.571 1.00 73.00 74 PHE A O 1
ATOM 562 N N . ASP A 1 75 ? 16.203 2.296 -12.134 1.00 66.00 75 ASP A N 1
ATOM 563 C CA . ASP A 1 75 ? 15.713 2.232 -13.524 1.00 66.00 75 ASP A CA 1
ATOM 564 C C . ASP A 1 75 ? 16.180 3.457 -14.336 1.00 66.00 75 ASP A C 1
ATOM 566 O O . ASP A 1 75 ? 16.416 3.374 -15.540 1.00 66.00 75 ASP A O 1
ATOM 570 N N . SER A 1 76 ? 16.407 4.595 -13.665 1.00 56.91 76 SER A N 1
ATOM 571 C CA . SER A 1 76 ? 16.875 5.829 -14.313 1.00 56.91 76 SER A CA 1
ATOM 572 C C . SER A 1 76 ? 18.319 5.754 -14.833 1.00 56.91 76 SER A C 1
ATOM 574 O O . SER A 1 76 ? 18.648 6.498 -15.762 1.00 56.91 76 SER A O 1
ATOM 576 N N . ASP A 1 77 ? 19.173 4.874 -14.295 1.00 56.97 77 ASP A N 1
ATOM 577 C CA . ASP A 1 77 ? 20.584 4.749 -14.707 1.00 56.97 77 ASP A CA 1
ATOM 578 C C . ASP A 1 77 ? 20.756 4.249 -16.157 1.00 56.97 77 ASP A C 1
ATOM 580 O O . ASP A 1 77 ? 21.756 4.561 -16.803 1.00 56.97 77 ASP A O 1
ATOM 584 N N . ASP A 1 78 ? 19.764 3.563 -16.730 1.00 56.12 78 ASP A N 1
ATOM 585 C CA . ASP A 1 78 ? 19.808 3.129 -18.133 1.00 56.12 78 ASP A CA 1
ATOM 586 C C . ASP A 1 78 ? 19.253 4.176 -19.123 1.00 56.12 78 ASP A C 1
ATOM 588 O O . ASP A 1 78 ? 19.502 4.098 -20.328 1.00 56.12 78 ASP A O 1
ATOM 592 N N . SER A 1 79 ? 18.543 5.202 -18.639 1.00 54.84 79 SER A N 1
ATOM 593 C CA . SER A 1 79 ? 18.016 6.294 -19.479 1.00 54.84 79 SER A CA 1
ATOM 594 C C . SER A 1 79 ? 19.023 7.435 -19.698 1.00 54.84 79 SER A C 1
ATOM 596 O O . SER A 1 79 ? 18.959 8.142 -20.706 1.00 54.84 79 SER A O 1
ATOM 598 N N . LEU A 1 80 ? 20.004 7.579 -18.798 1.00 55.53 80 LEU A N 1
ATOM 599 C CA . LEU A 1 80 ? 21.026 8.637 -18.821 1.00 55.53 80 LEU A CA 1
ATOM 600 C C . LEU A 1 80 ? 22.210 8.337 -19.763 1.00 55.53 80 LEU A C 1
ATOM 602 O O . LEU A 1 80 ? 22.929 9.252 -20.150 1.00 55.53 80 LEU A O 1
ATOM 606 N N . LEU A 1 81 ? 22.394 7.079 -20.179 1.00 58.47 81 LEU A N 1
ATOM 607 C CA . LEU A 1 81 ? 23.384 6.663 -21.189 1.00 58.47 81 LEU A CA 1
ATOM 608 C C . LEU A 1 81 ? 22.905 6.871 -22.641 1.00 58.47 81 LEU A C 1
ATOM 610 O O . LEU A 1 81 ? 23.598 6.478 -23.579 1.00 58.47 81 LEU A O 1
ATOM 614 N N . SER A 1 82 ? 21.728 7.480 -22.831 1.00 45.72 82 SER A N 1
ATOM 615 C CA . SER A 1 82 ? 21.114 7.725 -24.145 1.00 45.72 82 SER A CA 1
ATOM 616 C C . SER A 1 82 ? 20.980 9.209 -24.530 1.00 45.72 82 SER A C 1
ATOM 618 O O . SER A 1 82 ? 20.217 9.530 -25.443 1.00 45.72 82 SER A O 1
ATOM 620 N N . ILE A 1 83 ? 21.745 10.102 -23.883 1.00 49.22 83 ILE A N 1
ATOM 621 C CA . ILE A 1 83 ? 21.910 11.510 -24.296 1.00 49.22 83 ILE A CA 1
ATOM 622 C C . ILE A 1 83 ? 23.360 11.797 -24.684 1.00 49.22 83 ILE A C 1
ATOM 624 O O . ILE A 1 83 ? 24.259 11.417 -23.902 1.00 49.22 83 ILE A O 1
#

Foldseek 3Di:
DDDDPQDDDDDDDDPDPRVVVVVVVVVLVVVLVVQLVPLVVVVVVVVDDPVVSVVSNVVSVVVSVVVVVVCVVVVVVVVVVVD